Protein AF-K8A0W0-F1 (afdb_monomer_lite)

Secondary structure (DSSP, 8-state):
-HHHHHTTPPTT-EEEEEETT--SHHHHHHHHHTTTSEE-SS--EESS-SSTT--SEE---HHHHTTT-SEEEEEE--HHHHHHHGGGBPTT---SS-EEEEEEE-TT--EEEEE--

Structure (mmCIF, N/CA/C/O backbone):
data_AF-K8A0W0-F1
#
_entry.id   AF-K8A0W0-F1
#
loop_
_atom_site.group_PDB
_atom_site.id
_atom_site.type_symbol
_atom_site.label_atom_id
_atom_site.label_alt_id
_atom_site.label_comp_id
_atom_site.label_asym_id
_atom_site.label_entity_id
_atom_site.label_seq_id
_atom_site.pdbx_PDB_ins_code
_atom_site.Cartn_x
_atom_site.Cartn_y
_atom_site.Cartn_z
_atom_site.occupancy
_atom_site.B_iso_or_equiv
_atom_site.auth_seq_id
_atom_site.auth_comp_id
_atom_site.auth_asym_id
_atom_site.auth_atom_id
_atom_site.pdbx_PDB_model_num
ATOM 1 N N . MET A 1 1 ? -7.620 10.499 -3.807 1.00 57.84 1 MET A N 1
ATOM 2 C CA . MET A 1 1 ? -7.524 9.189 -3.115 1.00 57.84 1 MET A CA 1
ATOM 3 C C . MET A 1 1 ? -7.611 9.394 -1.606 1.00 57.84 1 MET A C 1
ATOM 5 O O . MET A 1 1 ? -8.341 8.667 -0.936 1.00 57.84 1 MET A O 1
ATOM 9 N N . SER A 1 2 ? -6.953 10.440 -1.104 1.00 59.41 2 SER A N 1
ATOM 10 C CA . SER A 1 2 ? -7.119 11.020 0.236 1.00 59.41 2 SER A CA 1
ATOM 11 C C . SER A 1 2 ? -8.551 11.013 0.793 1.00 59.41 2 SER A C 1
ATOM 13 O O . SER A 1 2 ? -8.761 10.450 1.861 1.00 59.41 2 SER A O 1
ATOM 15 N N . ASP A 1 3 ? -9.545 11.558 0.086 1.00 68.38 3 ASP A N 1
ATOM 16 C CA . ASP A 1 3 ? -10.905 11.757 0.628 1.00 68.38 3 ASP A CA 1
ATOM 17 C C . ASP A 1 3 ? -11.614 10.472 1.091 1.00 68.38 3 ASP A C 1
ATOM 19 O O . ASP A 1 3 ? -12.415 10.507 2.032 1.00 68.38 3 ASP A O 1
ATOM 23 N N . MET A 1 4 ? -11.323 9.334 0.451 1.00 68.44 4 MET A N 1
ATOM 24 C CA . MET A 1 4 ? -11.875 8.028 0.836 1.00 68.44 4 MET A CA 1
ATOM 25 C C . MET A 1 4 ? -11.251 7.515 2.140 1.00 68.44 4 MET A C 1
ATOM 27 O O . MET A 1 4 ? -11.943 6.935 2.976 1.00 68.44 4 MET A O 1
ATOM 31 N N . ILE A 1 5 ? -9.955 7.771 2.337 1.00 70.94 5 ILE A N 1
ATOM 32 C CA . ILE A 1 5 ? -9.195 7.375 3.528 1.00 70.94 5 ILE A CA 1
ATOM 33 C C . ILE A 1 5 ? -9.433 8.339 4.689 1.00 70.94 5 ILE A C 1
ATOM 35 O O . ILE A 1 5 ? -9.674 7.899 5.810 1.00 70.94 5 ILE A O 1
ATOM 39 N N . TRP A 1 6 ? -9.393 9.650 4.444 1.00 72.44 6 TRP A N 1
ATOM 40 C CA . TRP A 1 6 ? -9.362 10.683 5.483 1.00 72.44 6 TRP A CA 1
ATOM 41 C C . TRP A 1 6 ? -10.565 10.601 6.418 1.00 72.44 6 TRP A C 1
ATOM 43 O O . TRP A 1 6 ? -10.418 10.743 7.628 1.00 72.44 6 TRP A O 1
ATOM 53 N N . LYS A 1 7 ? -11.744 10.271 5.880 1.00 79.19 7 LYS A N 1
ATOM 54 C CA . LYS A 1 7 ? -12.975 10.090 6.668 1.00 79.19 7 LYS A CA 1
ATOM 55 C C . LYS A 1 7 ? -12.910 8.915 7.652 1.00 79.19 7 LYS A C 1
ATOM 57 O O . LYS A 1 7 ? -13.740 8.829 8.553 1.00 79.19 7 LYS A O 1
ATOM 62 N N . LYS A 1 8 ? -11.967 7.990 7.466 1.00 77.62 8 LYS A N 1
ATOM 63 C CA . LYS A 1 8 ? -11.796 6.766 8.262 1.00 77.62 8 LYS A CA 1
ATOM 64 C C . LYS A 1 8 ? -10.596 6.849 9.211 1.00 77.62 8 LYS A C 1
ATOM 66 O O . LYS A 1 8 ? -10.495 6.036 10.135 1.00 77.62 8 LYS A O 1
ATOM 71 N N . LEU A 1 9 ? -9.689 7.802 8.993 1.00 82.12 9 LEU A N 1
ATOM 72 C CA . LEU A 1 9 ? -8.492 7.965 9.809 1.00 82.12 9 LEU A CA 1
ATOM 73 C C . LEU A 1 9 ? -8.765 8.769 11.073 1.00 82.12 9 LEU A C 1
ATOM 75 O O . LEU A 1 9 ? -9.471 9.776 11.072 1.00 82.12 9 LEU A O 1
ATOM 79 N N . LYS A 1 1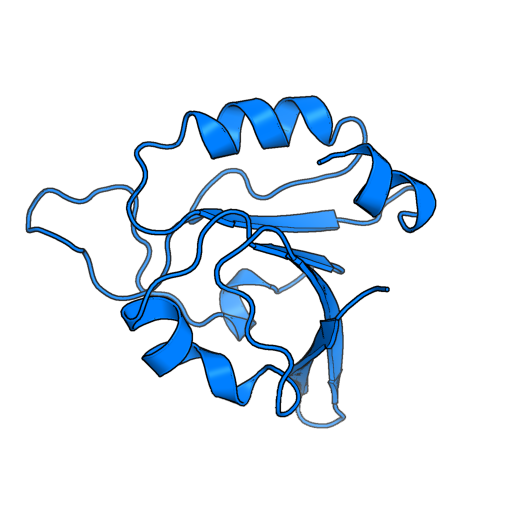0 ? -8.141 8.330 12.161 1.00 85.31 10 LYS A N 1
ATOM 80 C CA . LYS A 1 10 ? -8.035 9.080 13.412 1.00 85.31 10 LYS A CA 1
ATOM 81 C C . LYS A 1 10 ? -6.636 9.687 13.532 1.00 85.31 10 LYS A C 1
ATOM 83 O O . LYS A 1 10 ? -5.690 9.135 12.969 1.00 85.31 10 LYS A O 1
ATOM 88 N N . PRO A 1 11 ? -6.466 10.793 14.279 1.00 81.75 11 PRO A N 1
ATOM 89 C CA . PRO A 1 11 ? -5.140 11.327 14.570 1.00 81.75 11 PRO A CA 1
ATOM 90 C C . PRO A 1 11 ? -4.205 10.237 15.110 1.00 81.75 11 PRO A C 1
ATOM 92 O O . PRO A 1 11 ? -4.571 9.498 16.022 1.00 81.75 11 PRO A O 1
ATOM 95 N N . GLY A 1 12 ? -3.012 10.131 14.524 1.00 81.88 12 GLY A N 1
ATOM 96 C CA . GLY A 1 12 ? -2.034 9.089 14.853 1.00 81.88 12 GLY A CA 1
ATOM 97 C C . GLY A 1 12 ? -2.145 7.805 14.024 1.00 81.88 12 GLY A C 1
ATOM 98 O O . GLY A 1 12 ? -1.209 7.008 14.058 1.00 81.88 12 GLY A O 1
ATOM 99 N N . ASP A 1 13 ? -3.217 7.621 13.246 1.00 89.25 13 ASP A N 1
ATOM 100 C CA . ASP A 1 13 ? -3.311 6.507 12.303 1.00 89.25 13 ASP A CA 1
ATOM 101 C C . ASP A 1 13 ? -2.265 6.639 11.181 1.00 89.25 13 ASP A C 1
ATOM 103 O O . ASP A 1 13 ? -1.850 7.733 10.779 1.00 89.25 13 ASP A O 1
ATOM 107 N N . SER A 1 14 ? -1.840 5.486 10.675 1.00 92.06 14 SER A N 1
ATOM 108 C CA . SER A 1 14 ? -0.797 5.330 9.665 1.00 92.06 14 SER A CA 1
ATOM 109 C C . SER A 1 14 ? -1.290 4.438 8.527 1.00 92.06 14 SER A C 1
ATOM 111 O O . SER A 1 14 ? -2.018 3.462 8.748 1.00 92.06 14 SER A O 1
ATOM 113 N N . VAL A 1 15 ? -0.880 4.773 7.306 1.00 94.25 15 VAL A N 1
ATOM 114 C CA . VAL A 1 15 ? -1.289 4.088 6.077 1.00 94.25 15 VAL A CA 1
ATOM 115 C C . VAL A 1 15 ? -0.063 3.587 5.324 1.00 94.25 15 VAL A C 1
ATOM 117 O O . VAL A 1 15 ? 0.826 4.363 4.994 1.00 94.25 15 VAL A O 1
ATOM 120 N N . TYR A 1 16 ? 0.007 2.291 5.053 1.00 96.19 16 TYR A N 1
ATOM 121 C CA . TYR A 1 16 ? 1.011 1.732 4.158 1.00 96.19 16 TYR A CA 1
ATOM 122 C C . TYR A 1 16 ? 0.514 1.833 2.722 1.00 96.19 16 TYR A C 1
ATOM 124 O O . TYR A 1 16 ? -0.642 1.530 2.450 1.00 96.19 16 TYR A O 1
ATOM 132 N N . PHE A 1 17 ? 1.370 2.249 1.805 1.00 95.94 17 PHE A N 1
ATOM 133 C CA . PHE A 1 17 ? 1.041 2.478 0.409 1.00 95.94 17 PHE A CA 1
ATOM 134 C C . PHE A 1 17 ? 1.744 1.466 -0.488 1.00 95.94 17 PHE A C 1
ATOM 136 O O . PHE A 1 17 ? 2.960 1.283 -0.378 1.00 95.94 17 PHE A O 1
ATOM 143 N N . ILE A 1 18 ? 0.978 0.872 -1.402 1.00 96.62 18 ILE A N 1
ATOM 144 C CA . ILE A 1 18 ? 1.456 -0.032 -2.445 1.00 96.62 18 ILE A CA 1
ATOM 145 C C . ILE A 1 18 ? 1.168 0.552 -3.828 1.00 96.62 18 ILE A C 1
ATOM 147 O O . ILE A 1 18 ? 0.029 0.874 -4.174 1.00 96.62 18 ILE A O 1
ATOM 151 N N . ALA A 1 19 ? 2.220 0.617 -4.636 1.00 95.81 19 ALA A N 1
ATOM 152 C CA . ALA A 1 19 ? 2.189 0.880 -6.063 1.00 95.81 19 ALA A CA 1
ATOM 153 C C . ALA A 1 19 ? 3.276 0.025 -6.739 1.00 95.81 19 ALA A C 1
ATOM 155 O O . ALA A 1 19 ? 4.437 0.426 -6.834 1.00 95.81 19 ALA A O 1
ATOM 156 N N . GLN A 1 20 ? 2.899 -1.175 -7.182 1.00 95.94 20 GLN A N 1
ATOM 157 C CA . GLN A 1 20 ? 3.818 -2.157 -7.761 1.00 95.94 20 GLN A CA 1
ATOM 158 C C . GLN A 1 20 ? 4.445 -1.672 -9.071 1.00 95.94 20 GLN A C 1
ATOM 160 O O . GLN A 1 20 ? 3.766 -1.103 -9.942 1.00 95.94 20 GLN A O 1
ATOM 165 N N . ASN A 1 21 ? 5.739 -1.969 -9.233 1.00 95.75 21 ASN A N 1
ATOM 166 C CA . ASN A 1 21 ? 6.499 -1.686 -10.450 1.00 95.75 21 ASN A CA 1
ATOM 167 C C . ASN A 1 21 ? 6.347 -0.215 -10.898 1.00 95.75 21 ASN A C 1
ATOM 169 O O . ASN A 1 21 ? 5.988 0.081 -12.043 1.00 95.75 21 ASN A O 1
ATOM 173 N N . THR A 1 22 ? 6.535 0.719 -9.959 1.00 94.69 22 THR A N 1
ATOM 174 C CA . THR A 1 22 ? 6.573 2.165 -10.227 1.00 94.69 22 THR A CA 1
ATOM 175 C C . THR A 1 22 ? 7.869 2.784 -9.717 1.00 94.69 22 THR A C 1
ATOM 177 O O . THR A 1 22 ? 8.572 2.222 -8.878 1.00 94.69 22 THR A O 1
ATOM 180 N N . LYS A 1 23 ? 8.180 3.986 -10.215 1.00 92.94 23 LYS A N 1
ATOM 181 C CA . LYS A 1 23 ? 9.382 4.749 -9.833 1.00 92.94 23 LYS A CA 1
ATOM 182 C C . LYS A 1 23 ? 9.146 5.717 -8.665 1.00 92.94 23 LYS A C 1
ATOM 184 O O . LYS A 1 23 ? 10.069 6.421 -8.273 1.00 92.94 23 LYS A O 1
ATOM 189 N N . GLY A 1 24 ? 7.925 5.768 -8.119 1.00 91.44 24 GLY A N 1
ATOM 190 C CA . GLY A 1 24 ? 7.619 6.489 -6.880 1.00 91.44 24 GLY A CA 1
ATOM 191 C C . GLY A 1 24 ? 6.975 7.872 -7.016 1.00 91.44 24 GLY A C 1
ATOM 192 O O . GLY A 1 24 ? 6.772 8.519 -5.990 1.00 91.44 24 GLY A O 1
ATOM 193 N N . LEU A 1 25 ? 6.603 8.330 -8.219 1.00 93.50 25 LEU A N 1
ATOM 194 C CA . LEU A 1 25 ? 5.851 9.590 -8.373 1.00 93.50 25 LEU A CA 1
ATOM 195 C C . LEU A 1 25 ? 4.502 9.528 -7.643 1.00 93.50 25 LEU A C 1
ATOM 197 O O . LEU A 1 25 ? 4.130 10.455 -6.928 1.00 93.50 25 LEU A O 1
ATOM 201 N N . GLU A 1 26 ? 3.809 8.401 -7.759 1.00 92.56 26 GLU A N 1
ATOM 202 C CA . GLU A 1 26 ? 2.528 8.125 -7.109 1.00 92.56 26 GLU A CA 1
ATOM 203 C C . GLU A 1 26 ? 2.695 8.065 -5.592 1.00 92.56 26 GLU A C 1
ATOM 205 O O . GLU A 1 26 ? 1.887 8.618 -4.851 1.00 92.56 26 GLU A O 1
ATOM 210 N N . LYS A 1 27 ? 3.796 7.466 -5.121 1.00 93.56 27 LYS A N 1
ATOM 211 C CA . LYS A 1 27 ? 4.144 7.456 -3.698 1.00 93.56 27 LYS A CA 1
ATOM 212 C C . LYS A 1 27 ? 4.386 8.871 -3.182 1.00 93.56 27 LYS A C 1
ATOM 214 O O . LYS A 1 27 ? 3.968 9.196 -2.068 1.00 93.56 27 LYS A O 1
ATOM 219 N N . LEU A 1 28 ? 5.088 9.707 -3.949 1.00 93.69 28 LEU A N 1
ATOM 220 C CA . LEU A 1 28 ? 5.349 11.093 -3.567 1.00 93.69 28 LEU A CA 1
ATOM 221 C C . LEU A 1 28 ? 4.036 11.871 -3.458 1.00 93.69 28 LEU A C 1
ATOM 223 O O . LEU A 1 28 ? 3.784 12.470 -2.415 1.00 93.69 28 LEU A O 1
ATOM 227 N N . ALA A 1 29 ? 3.179 11.788 -4.479 1.00 93.19 29 ALA A N 1
ATOM 228 C CA . ALA A 1 29 ? 1.854 12.404 -4.470 1.00 93.19 29 ALA A CA 1
ATOM 229 C C . ALA A 1 29 ? 1.010 11.920 -3.278 1.00 93.19 29 ALA A C 1
ATOM 231 O O . ALA A 1 29 ? 0.489 12.738 -2.521 1.00 93.19 29 ALA A O 1
ATOM 232 N N . PHE A 1 30 ? 0.970 10.605 -3.039 1.00 92.06 30 PHE A N 1
ATOM 233 C CA . PHE A 1 30 ? 0.262 10.021 -1.902 1.00 92.06 30 PHE A CA 1
ATOM 234 C C . PHE A 1 30 ? 0.794 10.539 -0.561 1.00 92.06 30 PHE A C 1
ATOM 236 O O . PHE A 1 30 ? 0.019 10.869 0.327 1.00 92.06 30 PHE A O 1
ATOM 243 N N . THR A 1 31 ? 2.114 10.681 -0.411 1.00 92.19 31 THR A N 1
ATOM 244 C CA . THR A 1 31 ? 2.718 11.208 0.826 1.00 92.19 31 THR A CA 1
ATOM 245 C C . THR A 1 31 ? 2.20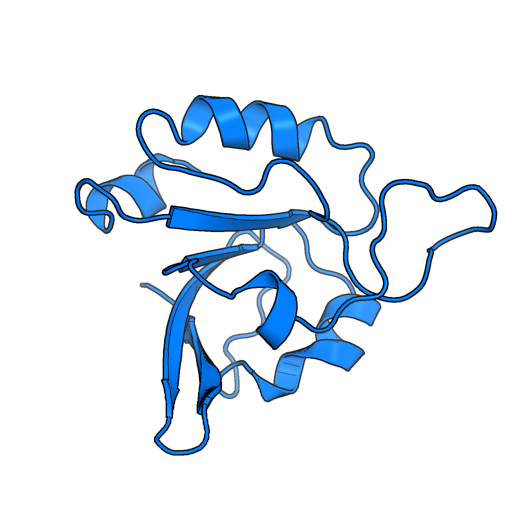9 12.620 1.143 1.00 92.19 31 THR A C 1
ATOM 247 O O . THR A 1 31 ? 1.932 12.916 2.305 1.00 92.19 31 THR A O 1
ATOM 250 N N . TYR A 1 32 ? 2.056 13.480 0.129 1.00 91.94 32 TYR A N 1
ATOM 251 C CA . TYR A 1 32 ? 1.482 14.818 0.303 1.00 91.94 32 TYR A CA 1
ATOM 252 C C . TYR A 1 32 ? -0.019 14.768 0.602 1.00 91.94 32 TYR A C 1
ATOM 254 O O . TYR A 1 32 ? -0.472 15.421 1.540 1.00 91.94 32 TYR A O 1
ATOM 262 N N . GLU A 1 33 ? -0.772 13.950 -0.137 1.00 89.38 33 GLU A N 1
ATOM 263 C CA . GLU A 1 33 ? -2.208 13.724 0.082 1.00 89.38 33 GLU A CA 1
ATOM 264 C C . GLU A 1 33 ? -2.531 13.183 1.479 1.00 89.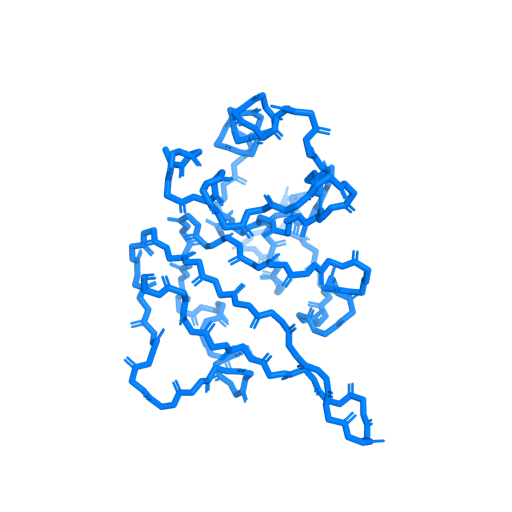38 33 GLU A C 1
ATOM 266 O O . GLU A 1 33 ? -3.653 13.333 1.954 1.00 89.38 33 GLU A O 1
ATOM 271 N N . MET A 1 34 ? -1.578 12.527 2.135 1.00 88.62 34 MET A N 1
ATOM 272 C CA . MET A 1 34 ? -1.794 11.911 3.436 1.00 88.62 34 MET A CA 1
ATOM 273 C C . MET A 1 34 ? -1.517 12.827 4.619 1.00 88.62 34 MET A C 1
ATOM 275 O O . MET A 1 34 ? -1.833 12.436 5.738 1.00 88.62 34 MET A O 1
ATOM 279 N N . GLN A 1 35 ? -0.975 14.031 4.429 1.00 88.75 35 GLN A N 1
ATOM 280 C CA . GLN A 1 35 ? -0.698 14.915 5.561 1.00 88.75 35 GLN A CA 1
ATOM 281 C C . GLN A 1 35 ? -1.990 15.294 6.316 1.00 88.75 35 GLN A C 1
ATOM 283 O O . GLN A 1 35 ? -2.987 15.623 5.680 1.00 88.75 35 GLN A O 1
ATOM 288 N N . PRO A 1 36 ? -1.997 15.277 7.667 1.00 87.81 36 PRO A N 1
ATOM 289 C CA . PRO A 1 36 ? -0.860 15.074 8.578 1.00 87.81 36 PRO A CA 1
ATOM 290 C C . PRO A 1 36 ? -0.618 13.607 9.005 1.00 87.81 36 PRO A C 1
ATOM 292 O O . PRO A 1 36 ? 0.169 13.355 9.918 1.00 87.81 36 PRO A O 1
ATOM 295 N N . PHE A 1 37 ? -1.302 12.635 8.406 1.00 89.69 37 PHE A N 1
ATOM 296 C CA . PHE A 1 37 ? -1.133 11.212 8.705 1.00 89.69 37 PHE A CA 1
ATOM 297 C C . PHE A 1 37 ? 0.182 10.657 8.146 1.00 89.69 37 PHE A C 1
ATOM 299 O O . PHE A 1 37 ? 0.783 11.195 7.213 1.00 89.69 37 PHE A O 1
ATOM 306 N N . LYS A 1 38 ? 0.645 9.551 8.735 1.00 89.81 38 LYS A N 1
ATOM 307 C CA . LYS A 1 38 ? 1.907 8.917 8.339 1.00 89.81 38 LYS A CA 1
ATOM 308 C C . LYS A 1 38 ? 1.684 7.932 7.198 1.00 89.81 38 LYS A C 1
ATOM 310 O O . LYS A 1 38 ? 0.828 7.057 7.308 1.00 89.81 38 LYS A O 1
ATOM 315 N N . ALA A 1 39 ? 2.523 8.028 6.171 1.00 93.31 39 ALA A N 1
ATOM 316 C CA . ALA A 1 39 ? 2.671 7.020 5.129 1.00 93.31 39 ALA A CA 1
ATOM 317 C C . ALA A 1 39 ? 4.086 6.423 5.129 1.00 93.31 39 ALA A C 1
ATOM 319 O O . ALA A 1 39 ? 5.013 7.014 5.690 1.00 93.31 39 ALA A O 1
ATOM 320 N N . ASN A 1 40 ? 4.269 5.255 4.512 1.00 95.00 40 ASN A N 1
ATOM 321 C CA . ASN A 1 40 ? 5.599 4.672 4.346 1.00 95.00 40 ASN A CA 1
ATOM 322 C C . ASN A 1 40 ? 6.478 5.537 3.436 1.00 95.00 40 ASN A C 1
ATOM 324 O O . ASN A 1 40 ? 6.066 6.015 2.380 1.00 95.00 40 ASN A O 1
ATOM 328 N N . ASN A 1 41 ? 7.737 5.710 3.840 1.00 90.25 41 ASN A N 1
ATOM 329 C CA . ASN A 1 41 ? 8.710 6.482 3.069 1.00 90.25 41 ASN A CA 1
ATOM 330 C C . ASN A 1 41 ? 9.393 5.671 1.961 1.00 90.25 41 ASN A C 1
ATOM 332 O O . ASN A 1 41 ? 9.871 6.266 0.998 1.00 90.25 41 ASN A O 1
ATOM 336 N N . TRP A 1 42 ? 9.418 4.343 2.085 1.00 91.19 42 TRP A N 1
ATOM 337 C CA . TRP A 1 42 ? 10.089 3.416 1.173 1.00 91.19 42 TRP A CA 1
ATOM 338 C C . TRP A 1 42 ? 9.304 2.100 1.044 1.00 91.19 42 TRP A C 1
ATOM 340 O O . TRP A 1 42 ? 8.328 1.895 1.773 1.00 91.19 42 TRP A O 1
ATOM 350 N N . CYS A 1 43 ? 9.737 1.218 0.139 1.00 94.25 43 CYS A N 1
ATOM 351 C CA . CYS A 1 43 ? 9.149 -0.107 -0.099 1.00 94.25 43 CYS A CA 1
ATOM 352 C C . CYS A 1 43 ? 7.669 -0.094 -0.526 1.00 94.25 43 CYS A C 1
ATOM 354 O O . CYS A 1 43 ? 6.893 -0.942 -0.111 1.00 94.25 43 CYS A O 1
ATOM 356 N N . TRP A 1 44 ? 7.254 0.855 -1.368 1.00 95.75 44 TRP A N 1
ATOM 357 C CA . TRP A 1 44 ? 5.893 0.847 -1.936 1.00 95.75 44 TRP A CA 1
ATOM 358 C C . TRP A 1 44 ? 5.702 -0.196 -3.049 1.00 95.75 44 TRP A C 1
ATOM 360 O O . TRP A 1 44 ? 4.593 -0.376 -3.538 1.00 95.75 44 TRP A O 1
ATOM 370 N N . THR A 1 45 ? 6.769 -0.877 -3.457 1.00 97.12 45 THR A N 1
ATOM 371 C CA . THR A 1 45 ? 6.725 -2.058 -4.322 1.00 97.12 45 THR A CA 1
ATOM 372 C C . THR A 1 45 ? 7.386 -3.217 -3.577 1.00 97.12 45 THR A C 1
ATOM 374 O O . THR A 1 45 ? 8.459 -3.053 -2.986 1.00 97.12 45 THR A O 1
ATOM 377 N N . LEU A 1 46 ? 6.709 -4.362 -3.538 1.00 97.12 46 LEU A N 1
ATOM 378 C CA . LEU A 1 46 ? 7.067 -5.531 -2.740 1.00 97.12 46 LEU A CA 1
ATOM 379 C C . LEU A 1 46 ? 7.187 -6.790 -3.600 1.00 97.12 46 LEU A C 1
ATOM 381 O O . LEU A 1 46 ? 6.495 -6.942 -4.612 1.00 97.12 46 LEU A O 1
ATOM 385 N N . GLY A 1 47 ? 8.033 -7.709 -3.137 1.00 96.19 47 GLY A N 1
ATOM 386 C CA . GLY A 1 47 ? 8.314 -8.990 -3.776 1.00 96.19 47 GLY A CA 1
ATOM 387 C C . GLY A 1 47 ? 9.704 -9.021 -4.400 1.00 96.19 47 GLY A C 1
ATOM 388 O O . GLY A 1 47 ? 10.617 -8.303 -3.988 1.00 96.19 47 GLY A O 1
ATOM 389 N N . LYS A 1 48 ? 9.875 -9.858 -5.420 1.00 95.69 48 LYS A N 1
ATOM 390 C CA . LYS A 1 48 ? 11.111 -9.905 -6.194 1.00 95.69 48 LYS A CA 1
ATOM 391 C C . LYS A 1 48 ? 11.170 -8.726 -7.155 1.00 95.69 48 LYS A C 1
ATOM 393 O O . LYS A 1 48 ? 10.165 -8.300 -7.725 1.00 95.69 48 LYS A O 1
ATOM 398 N N . LYS A 1 49 ? 12.392 -8.248 -7.368 1.00 96.75 49 LYS A N 1
ATOM 399 C CA . LYS A 1 49 ? 12.717 -7.233 -8.372 1.00 96.75 49 LYS A CA 1
ATOM 400 C C . LYS A 1 49 ? 12.116 -7.579 -9.734 1.00 96.75 49 LYS A C 1
ATOM 402 O O . LYS A 1 49 ? 12.244 -8.715 -10.190 1.00 96.75 49 LYS A O 1
ATOM 407 N N . TYR A 1 50 ? 11.544 -6.583 -10.406 1.00 96.12 50 TYR A N 1
ATOM 408 C CA . TYR A 1 50 ? 10.979 -6.758 -11.752 1.00 96.12 50 TYR A CA 1
ATOM 409 C C . TYR A 1 50 ? 12.056 -6.879 -12.836 1.00 96.12 50 TYR A C 1
ATOM 411 O O . TYR A 1 50 ? 11.818 -7.446 -13.899 1.00 96.12 50 TYR A O 1
ATOM 419 N N . TYR A 1 51 ? 13.239 -6.329 -12.573 1.00 95.25 51 TYR A N 1
ATOM 420 C CA . TYR A 1 51 ? 14.408 -6.358 -13.445 1.00 95.25 51 TYR A CA 1
ATOM 421 C C . TYR A 1 51 ? 15.674 -6.124 -12.606 1.00 95.25 51 TYR A C 1
ATOM 423 O O . TYR A 1 51 ? 15.602 -5.680 -11.462 1.00 95.25 51 TYR A O 1
ATOM 431 N N . GLU A 1 52 ? 16.851 -6.425 -13.154 1.00 96.06 52 GLU A N 1
ATOM 432 C CA . GLU A 1 52 ? 18.121 -6.469 -12.404 1.00 96.06 52 GLU A CA 1
ATOM 433 C C . GLU A 1 52 ? 18.447 -5.164 -11.649 1.00 96.06 52 GLU A C 1
ATOM 435 O O . GLU A 1 52 ? 18.820 -5.181 -10.472 1.00 96.06 52 GLU A O 1
ATOM 440 N N . SER A 1 53 ? 18.233 -4.022 -12.306 1.00 95.31 53 SER A N 1
ATOM 441 C CA . SER A 1 53 ? 18.486 -2.680 -11.772 1.00 95.31 53 SER A CA 1
ATOM 442 C C . SER A 1 53 ? 17.306 -2.071 -11.001 1.00 95.31 53 SER A C 1
ATOM 444 O O . SER A 1 53 ? 17.303 -0.870 -10.727 1.00 95.31 53 SER A O 1
ATOM 446 N N . ASP A 1 54 ? 16.295 -2.864 -10.639 1.00 95.19 54 ASP A N 1
ATOM 447 C CA . ASP A 1 54 ? 15.192 -2.405 -9.799 1.00 95.19 54 ASP A CA 1
ATOM 448 C C . ASP A 1 54 ? 15.692 -2.160 -8.367 1.00 95.19 54 ASP A C 1
ATOM 450 O O . ASP A 1 54 ? 16.088 -3.080 -7.643 1.00 95.19 54 ASP A O 1
ATOM 454 N N . VAL A 1 55 ? 15.728 -0.883 -7.987 1.00 93.94 55 VAL A N 1
ATOM 455 C CA . VAL A 1 55 ? 16.129 -0.402 -6.656 1.00 93.94 55 VAL A CA 1
ATOM 456 C C . VAL A 1 55 ? 14.932 -0.034 -5.781 1.00 93.94 55 VAL A C 1
ATOM 458 O O . VAL A 1 55 ? 15.113 0.330 -4.620 1.00 93.94 55 VAL A O 1
ATOM 461 N N . TRP A 1 56 ? 13.720 -0.092 -6.335 1.00 93.62 56 TRP A N 1
ATOM 462 C CA . TRP A 1 56 ? 12.502 0.358 -5.666 1.00 93.62 56 TRP A CA 1
ATOM 463 C C . TRP A 1 56 ? 11.816 -0.799 -4.949 1.00 93.62 56 TRP A C 1
ATOM 465 O O . TRP A 1 56 ? 11.270 -0.598 -3.863 1.00 93.62 56 TRP A O 1
ATOM 475 N N . THR A 1 57 ? 11.867 -2.000 -5.534 1.00 96.31 57 THR A N 1
ATOM 476 C CA . THR A 1 57 ? 11.212 -3.194 -4.989 1.00 96.31 57 THR A CA 1
ATOM 477 C C . THR A 1 57 ? 11.964 -3.773 -3.800 1.00 96.31 57 THR A C 1
ATOM 479 O O . THR A 1 57 ? 13.149 -4.102 -3.883 1.00 96.31 57 THR A O 1
ATOM 482 N N . CYS A 1 58 ? 11.246 -3.925 -2.690 1.00 96.56 58 CYS A N 1
ATOM 483 C CA . CYS A 1 58 ? 11.746 -4.560 -1.482 1.00 96.56 58 CYS A CA 1
ATOM 484 C C . CYS A 1 58 ? 11.277 -6.015 -1.403 1.00 96.56 58 CYS A C 1
ATOM 486 O O . CYS A 1 58 ? 10.077 -6.291 -1.422 1.00 96.56 58 CYS A O 1
ATOM 488 N N . ASP A 1 59 ? 12.223 -6.933 -1.221 1.00 95.50 59 ASP A N 1
ATOM 489 C CA . ASP A 1 59 ? 11.933 -8.348 -0.976 1.00 95.50 59 ASP A CA 1
ATOM 490 C C . ASP A 1 59 ? 11.587 -8.559 0.506 1.00 95.50 59 ASP A C 1
ATOM 492 O O . ASP A 1 59 ? 12.428 -8.910 1.336 1.00 95.50 59 ASP A O 1
ATOM 496 N N . GLN A 1 60 ? 10.356 -8.192 0.867 1.00 94.56 60 GLN A N 1
ATOM 497 C CA . GLN A 1 60 ? 9.813 -8.269 2.222 1.00 94.56 60 GLN A CA 1
ATOM 498 C C . GLN A 1 60 ? 8.390 -8.826 2.191 1.00 94.56 60 GLN A C 1
ATOM 500 O O . GLN A 1 60 ? 7.649 -8.627 1.227 1.00 94.56 60 GLN A O 1
ATOM 505 N N . SER A 1 61 ? 7.991 -9.503 3.271 1.00 94.25 61 SER A N 1
ATOM 506 C CA . SER A 1 61 ? 6.612 -9.966 3.426 1.00 94.25 61 SER A CA 1
ATOM 507 C C . SER A 1 61 ? 5.673 -8.811 3.767 1.00 94.25 61 SER A C 1
ATOM 509 O O . SER A 1 61 ? 6.045 -7.888 4.499 1.00 94.25 61 SER A O 1
ATOM 511 N N . LEU A 1 62 ? 4.419 -8.903 3.317 1.00 95.44 62 LEU A N 1
ATOM 512 C CA . LEU A 1 62 ? 3.409 -7.888 3.615 1.00 95.44 62 LEU A CA 1
ATOM 513 C C . LEU A 1 62 ? 3.204 -7.708 5.129 1.00 95.44 62 LEU A C 1
ATOM 515 O O . LEU A 1 62 ? 3.146 -6.578 5.607 1.00 95.44 62 LEU A O 1
ATOM 519 N N . SER A 1 63 ? 3.199 -8.799 5.905 1.00 95.00 63 SER A N 1
ATOM 520 C CA . SER A 1 63 ? 3.128 -8.747 7.374 1.00 95.00 63 SER A CA 1
ATOM 521 C C . SER A 1 63 ? 4.260 -7.938 8.010 1.00 95.00 63 SER A C 1
ATOM 523 O O . SER A 1 63 ? 4.029 -7.224 8.983 1.00 95.00 63 SER A O 1
ATOM 525 N N . GLN A 1 64 ? 5.492 -8.042 7.498 1.00 94.25 64 GLN A N 1
ATOM 526 C CA . GLN A 1 64 ? 6.620 -7.266 8.017 1.00 94.25 64 GLN A CA 1
ATOM 527 C C . GLN A 1 64 ? 6.477 -5.784 7.666 1.00 94.25 64 GLN A C 1
ATOM 529 O O . GLN A 1 64 ? 6.666 -4.931 8.535 1.00 94.25 64 GLN A O 1
ATOM 534 N N . SER A 1 65 ? 6.117 -5.492 6.419 1.00 95.50 65 SER A N 1
ATOM 535 C CA . SER A 1 65 ? 5.926 -4.137 5.902 1.00 95.50 65 SER A CA 1
ATOM 536 C C . SER A 1 65 ? 4.799 -3.381 6.614 1.00 95.50 65 SER A C 1
ATOM 538 O O . SER A 1 65 ? 4.928 -2.190 6.891 1.00 95.50 65 SER A O 1
ATOM 540 N N . MET A 1 66 ? 3.727 -4.088 6.978 1.00 95.31 66 MET A N 1
ATOM 541 C CA . MET A 1 66 ? 2.543 -3.537 7.642 1.00 95.31 66 MET A CA 1
ATOM 542 C C . MET A 1 66 ? 2.708 -3.304 9.150 1.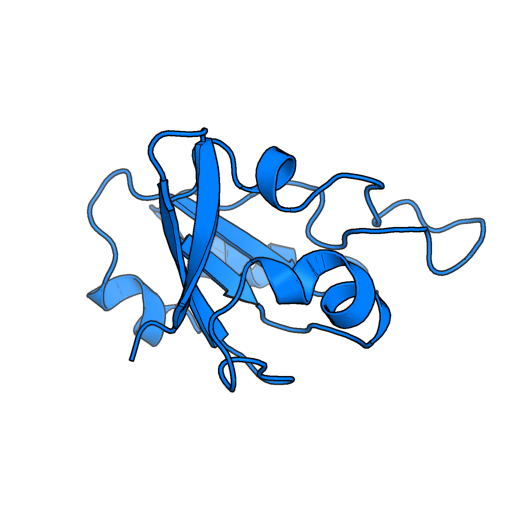00 95.31 66 MET A C 1
ATOM 544 O O . MET A 1 66 ? 1.799 -2.760 9.785 1.00 95.31 66 MET A O 1
ATOM 548 N N . LYS A 1 67 ? 3.844 -3.671 9.760 1.00 91.88 67 LYS A N 1
ATOM 549 C CA . LYS A 1 67 ? 4.065 -3.449 11.198 1.00 91.88 67 LYS A CA 1
ATOM 550 C C . LYS A 1 67 ? 3.962 -1.964 11.544 1.00 91.88 67 LYS A C 1
ATOM 552 O O . LYS A 1 67 ? 4.703 -1.135 11.026 1.00 91.88 67 LYS A O 1
ATOM 557 N N . GLY A 1 68 ? 3.051 -1.638 12.461 1.00 89.94 68 GLY A N 1
ATOM 558 C CA . GLY A 1 68 ? 2.795 -0.257 12.883 1.00 89.94 68 GLY A CA 1
ATOM 559 C C . GLY A 1 68 ? 1.937 0.560 11.910 1.00 89.94 68 GLY A C 1
ATOM 560 O O . GLY A 1 68 ? 1.720 1.746 12.163 1.00 89.94 68 GLY A O 1
ATOM 561 N N . TYR A 1 69 ? 1.430 -0.053 10.837 1.00 94.38 69 TYR A N 1
ATOM 562 C CA . TYR A 1 69 ? 0.442 0.531 9.934 1.00 94.38 69 TYR A CA 1
ATOM 563 C C . TYR A 1 69 ? -0.945 -0.020 10.233 1.00 94.38 69 TYR A C 1
ATOM 565 O O . TYR A 1 69 ? -1.124 -1.216 10.455 1.00 94.38 69 TYR A O 1
ATOM 573 N N . LYS A 1 70 ? -1.935 0.870 10.250 1.00 93.62 70 LYS A N 1
ATOM 574 C CA . LYS A 1 70 ? -3.326 0.507 10.541 1.00 93.62 70 LYS A CA 1
ATOM 575 C C . LYS A 1 70 ? -4.134 0.233 9.278 1.00 93.62 70 LYS A C 1
ATOM 577 O O . LYS A 1 70 ? -5.091 -0.537 9.313 1.00 93.62 70 LYS A O 1
ATOM 582 N N . TYR A 1 71 ? -3.746 0.862 8.175 1.00 94.44 71 TYR A N 1
ATOM 583 C CA . TYR A 1 71 ? -4.404 0.707 6.887 1.00 94.44 71 TYR A CA 1
ATOM 584 C C . TYR A 1 71 ? -3.390 0.404 5.793 1.00 94.44 71 TYR A C 1
ATOM 586 O O . TYR A 1 71 ? -2.252 0.864 5.855 1.00 94.44 71 TYR A O 1
ATOM 594 N N . LEU A 1 72 ? -3.828 -0.344 4.787 1.00 95.06 72 LEU A N 1
ATOM 595 C CA . LEU A 1 72 ? -3.125 -0.572 3.534 1.00 95.06 72 LEU A CA 1
ATOM 596 C C . LEU A 1 72 ? -3.897 0.135 2.419 1.00 95.06 72 LEU A C 1
ATOM 598 O O . LEU A 1 72 ? -5.073 -0.147 2.212 1.00 95.06 72 LEU A O 1
ATOM 602 N N . ALA A 1 73 ? -3.241 1.034 1.700 1.00 93.88 73 ALA A N 1
ATOM 603 C CA . ALA A 1 73 ? -3.727 1.640 0.473 1.00 93.88 73 ALA A CA 1
ATOM 604 C C . ALA A 1 73 ? -3.019 0.977 -0.710 1.00 93.88 73 ALA A C 1
ATOM 606 O O . ALA A 1 73 ? -1.803 1.103 -0.863 1.00 93.88 73 ALA A O 1
ATOM 607 N N . ILE A 1 74 ? -3.775 0.281 -1.549 1.00 93.81 74 ILE A N 1
ATOM 608 C CA . ILE A 1 74 ? -3.280 -0.276 -2.805 1.00 93.81 74 ILE A CA 1
ATOM 609 C C . ILE A 1 74 ? -3.719 0.670 -3.908 1.00 93.81 74 ILE A C 1
ATOM 611 O O . ILE A 1 74 ? -4.904 0.753 -4.203 1.00 93.81 74 ILE A O 1
ATOM 615 N N . TYR A 1 75 ? -2.772 1.393 -4.499 1.00 92.88 75 TYR A N 1
ATOM 616 C CA . TYR A 1 75 ? -3.017 2.184 -5.704 1.00 92.88 75 TYR A CA 1
ATOM 617 C C . TYR A 1 75 ? -2.885 1.335 -6.966 1.00 92.88 75 TYR A C 1
ATOM 619 O O . TYR A 1 75 ? -3.665 1.479 -7.901 1.00 92.88 75 TYR A O 1
ATOM 627 N N . LYS A 1 76 ? -1.879 0.455 -6.980 1.00 93.00 76 LYS A N 1
ATOM 628 C CA . LYS A 1 76 ? -1.613 -0.472 -8.076 1.00 93.00 76 LYS A CA 1
ATOM 629 C C . LYS A 1 76 ? -1.024 -1.756 -7.510 1.00 93.00 76 LYS A C 1
ATOM 631 O O . LYS A 1 76 ? 0.099 -1.741 -7.002 1.00 93.00 76 LYS A O 1
ATOM 636 N N . ALA A 1 77 ? -1.766 -2.848 -7.629 1.00 93.69 77 ALA A N 1
ATOM 637 C CA . ALA A 1 77 ? -1.257 -4.200 -7.450 1.00 93.69 77 ALA A CA 1
ATOM 638 C C . ALA A 1 77 ? -1.105 -4.876 -8.818 1.00 93.69 77 ALA A C 1
ATOM 640 O O . ALA A 1 77 ? -1.727 -4.470 -9.796 1.00 93.69 77 ALA A O 1
ATOM 641 N N . ASP A 1 78 ? -0.247 -5.883 -8.891 1.00 94.12 78 ASP A N 1
ATOM 642 C CA . ASP A 1 78 ? -0.064 -6.709 -10.078 1.00 94.12 78 ASP A CA 1
ATOM 643 C C . ASP A 1 78 ? -0.087 -8.195 -9.717 1.00 94.12 78 ASP A C 1
ATOM 645 O O . ASP A 1 78 ? -0.286 -8.569 -8.558 1.00 94.12 78 ASP A O 1
ATOM 649 N N . GLN A 1 79 ? 0.106 -9.052 -10.721 1.00 94.25 79 GLN A N 1
ATOM 650 C CA . GLN A 1 79 ? 0.050 -10.500 -10.541 1.00 94.25 79 GLN A CA 1
ATOM 651 C C . GLN A 1 79 ? 1.020 -10.982 -9.455 1.00 94.25 79 GLN A C 1
ATOM 653 O O . GLN A 1 79 ? 0.629 -11.776 -8.607 1.00 94.25 79 GLN A O 1
ATOM 658 N N . GLN A 1 80 ? 2.249 -10.452 -9.420 1.00 95.12 80 GLN A N 1
ATOM 659 C CA . GLN A 1 80 ? 3.229 -10.829 -8.402 1.00 95.12 80 GLN A CA 1
ATOM 660 C C . GLN A 1 80 ? 2.734 -10.481 -6.993 1.00 95.12 80 GLN A C 1
ATOM 662 O O . GLN A 1 80 ? 2.852 -11.302 -6.084 1.00 95.12 80 GLN A O 1
ATOM 667 N N . PHE A 1 81 ? 2.173 -9.286 -6.796 1.00 95.88 81 PHE A N 1
ATOM 668 C CA . PHE A 1 81 ? 1.623 -8.907 -5.496 1.00 95.88 81 PHE A CA 1
ATOM 669 C C . PHE A 1 81 ? 0.524 -9.872 -5.042 1.00 95.88 81 PHE A C 1
ATOM 671 O O . PHE A 1 81 ? 0.534 -10.340 -3.901 1.00 95.88 81 PHE A O 1
ATOM 678 N N . TRP A 1 82 ? -0.411 -10.196 -5.936 1.00 94.94 82 TRP A N 1
ATOM 679 C CA . TRP A 1 82 ? -1.528 -11.074 -5.603 1.00 94.94 82 TRP A CA 1
ATOM 680 C C . TRP A 1 82 ? -1.099 -12.522 -5.379 1.00 94.94 82 TRP A C 1
ATOM 682 O O . TRP A 1 82 ? -1.596 -13.157 -4.447 1.00 94.94 82 TRP A O 1
ATOM 692 N N . ASP A 1 83 ? -0.150 -13.030 -6.159 1.00 95.06 83 ASP A N 1
ATOM 693 C CA . ASP A 1 83 ? 0.394 -14.378 -5.978 1.00 95.06 83 ASP A CA 1
ATOM 694 C C . ASP A 1 83 ? 1.084 -14.528 -4.618 1.00 95.06 83 ASP A C 1
ATOM 696 O O . ASP A 1 83 ? 0.948 -15.561 -3.965 1.00 95.06 83 ASP A O 1
ATOM 700 N N . LEU A 1 84 ? 1.786 -13.486 -4.164 1.00 95.56 84 LEU A N 1
ATOM 701 C CA . LEU A 1 84 ? 2.532 -13.517 -2.907 1.00 95.56 84 LEU A CA 1
ATOM 702 C C . LEU A 1 84 ? 1.668 -13.249 -1.673 1.00 95.56 84 LEU A C 1
ATOM 704 O O . LEU A 1 84 ? 1.917 -13.836 -0.621 1.00 95.56 84 LEU A O 1
ATOM 708 N N . PHE A 1 85 ? 0.700 -12.334 -1.763 1.00 95.50 85 PHE A N 1
ATOM 709 C CA . PHE A 1 85 ? 0.085 -11.748 -0.567 1.00 95.50 85 PHE A CA 1
ATOM 710 C C . PHE A 1 85 ? -1.426 -11.909 -0.478 1.00 95.50 85 PHE A C 1
ATOM 712 O O . PHE A 1 85 ? -2.013 -11.502 0.525 1.00 95.50 85 PHE A O 1
ATOM 719 N N . SER A 1 86 ? -2.072 -12.515 -1.475 1.00 94.19 86 SER A N 1
ATOM 720 C CA . SER A 1 86 ? -3.531 -12.665 -1.471 1.00 94.19 86 SER A CA 1
ATOM 721 C C . SER A 1 86 ? -4.085 -13.434 -0.272 1.00 94.19 86 SER A C 1
ATOM 723 O O . SER A 1 86 ? -5.224 -13.185 0.103 1.00 94.19 86 SER A O 1
ATOM 725 N N . SER A 1 87 ? -3.293 -14.297 0.372 1.00 94.19 87 SER A N 1
ATOM 726 C CA . SER A 1 87 ? -3.695 -15.016 1.589 1.00 94.19 87 SER A CA 1
ATOM 727 C C . SER A 1 87 ? -3.977 -14.104 2.787 1.00 94.19 87 SER A C 1
ATOM 729 O O . SER A 1 87 ? -4.569 -14.556 3.760 1.00 94.19 87 SER A O 1
ATOM 731 N N . HIS A 1 88 ? -3.541 -12.841 2.746 1.00 94.69 88 HIS A N 1
ATOM 732 C CA . HIS A 1 88 ? -3.858 -11.854 3.779 1.00 94.69 88 HIS A CA 1
ATOM 733 C C . HIS A 1 88 ? -5.236 -11.214 3.596 1.00 94.69 88 HIS A C 1
ATOM 735 O O . HIS A 1 88 ? -5.715 -10.560 4.517 1.00 94.69 88 HIS A O 1
ATOM 741 N N . PHE A 1 89 ? -5.859 -11.351 2.426 1.00 94.56 89 PHE A N 1
ATOM 742 C CA . PHE A 1 89 ? -7.106 -10.676 2.074 1.00 94.56 89 PHE A CA 1
ATOM 743 C C . PHE A 1 89 ? -8.277 -11.646 2.192 1.00 94.56 89 PHE A C 1
ATOM 745 O O . PHE A 1 89 ? -8.127 -12.843 1.950 1.00 94.56 89 PHE A O 1
ATOM 752 N N . LYS A 1 90 ? -9.463 -11.133 2.527 1.00 88.12 90 LYS A N 1
ATOM 753 C CA . LYS A 1 90 ? -10.680 -11.946 2.452 1.00 88.12 90 LYS A CA 1
ATOM 754 C C . LYS A 1 90 ? -10.999 -12.329 1.008 1.00 88.12 90 LYS A C 1
ATOM 756 O O . LYS A 1 90 ? -10.710 -11.589 0.064 1.00 88.12 90 LYS A O 1
ATOM 761 N N . ASP A 1 91 ? -11.646 -13.480 0.856 1.00 81.56 91 ASP A N 1
ATOM 762 C CA . ASP A 1 91 ? -12.067 -13.990 -0.445 1.00 81.56 91 ASP A CA 1
ATOM 763 C C . ASP A 1 91 ? -12.919 -12.962 -1.201 1.00 81.56 91 ASP A C 1
ATOM 765 O O . ASP A 1 91 ? -13.874 -12.396 -0.667 1.00 81.56 91 ASP A O 1
ATOM 769 N N . GLY A 1 92 ? -12.567 -12.727 -2.466 1.00 78.31 92 GLY A N 1
ATOM 770 C CA . GLY A 1 92 ? -13.269 -11.780 -3.336 1.00 78.31 92 GLY A CA 1
ATOM 771 C C . GLY A 1 92 ? -12.912 -10.305 -3.126 1.00 78.31 92 GLY A C 1
ATOM 772 O O . GLY A 1 92 ? -13.445 -9.466 -3.845 1.00 78.31 92 GLY A O 1
ATOM 773 N N . GLU A 1 93 ? -11.996 -9.970 -2.211 1.00 81.62 93 GLU A N 1
ATOM 774 C CA . GLU A 1 93 ? -11.568 -8.581 -1.970 1.00 81.62 93 GLU A CA 1
ATOM 775 C C . GLU A 1 93 ? -10.319 -8.173 -2.775 1.00 81.62 93 GLU A C 1
ATOM 777 O O . GLU A 1 93 ? -9.695 -7.162 -2.476 1.00 81.62 93 GLU A O 1
ATOM 782 N N . ARG A 1 94 ? -9.937 -8.923 -3.817 1.00 83.06 94 ARG A N 1
ATOM 783 C CA . ARG A 1 94 ? -8.867 -8.497 -4.736 1.00 83.06 94 ARG A CA 1
ATOM 784 C C . ARG A 1 94 ? -9.389 -7.405 -5.663 1.00 83.06 94 ARG A C 1
ATOM 786 O O . ARG A 1 94 ? -10.402 -7.597 -6.335 1.00 83.06 94 ARG A O 1
ATOM 793 N N . LYS A 1 95 ? -8.675 -6.283 -5.731 1.00 77.38 95 LYS A N 1
ATOM 794 C CA . LYS A 1 95 ? -8.998 -5.166 -6.624 1.00 77.38 95 LYS A CA 1
ATOM 795 C C . LYS A 1 95 ? -7.746 -4.680 -7.328 1.00 77.38 95 LYS A C 1
ATOM 797 O O . LYS A 1 95 ? -6.810 -4.244 -6.671 1.00 77.38 95 LYS A O 1
ATOM 802 N N . ASP A 1 96 ? -7.762 -4.712 -8.655 1.00 68.44 96 ASP A N 1
ATOM 803 C CA . ASP A 1 96 ? -6.662 -4.181 -9.472 1.00 68.44 96 ASP A CA 1
ATOM 804 C C . ASP A 1 96 ? -6.641 -2.642 -9.498 1.00 68.44 96 ASP A C 1
ATOM 806 O O . ASP A 1 96 ? -5.677 -2.026 -9.950 1.00 68.44 96 ASP A O 1
ATOM 810 N N . GLU A 1 97 ? -7.700 -2.023 -8.977 1.00 73.31 97 GLU A N 1
ATOM 811 C CA . GLU A 1 97 ? -7.858 -0.582 -8.821 1.00 73.31 97 GLU A CA 1
ATOM 812 C C . GLU A 1 97 ? -7.588 -0.124 -7.380 1.00 73.31 97 GLU A C 1
ATOM 814 O O . GLU A 1 97 ? -7.324 -0.920 -6.476 1.00 73.31 97 GLU A O 1
ATOM 819 N N . LEU A 1 98 ? -7.702 1.189 -7.163 1.00 84.81 98 LEU A N 1
ATOM 820 C CA . LEU A 1 98 ? -7.536 1.808 -5.857 1.00 84.81 98 LEU A CA 1
ATOM 821 C C . LEU A 1 98 ? -8.431 1.144 -4.798 1.00 84.81 98 LEU A C 1
ATOM 823 O O . LEU A 1 98 ? -9.658 1.217 -4.872 1.00 84.81 98 LEU A O 1
ATOM 827 N N . ALA A 1 99 ? -7.809 0.582 -3.766 1.00 89.62 99 ALA A N 1
ATOM 828 C CA . ALA A 1 99 ? -8.508 -0.053 -2.660 1.00 89.62 99 ALA A CA 1
ATOM 829 C C . ALA A 1 99 ? -7.816 0.209 -1.321 1.00 89.62 99 ALA A C 1
ATOM 831 O O . ALA A 1 99 ? -6.601 0.405 -1.237 1.00 89.62 99 ALA A O 1
ATOM 832 N N . ILE A 1 100 ? -8.618 0.226 -0.260 1.00 90.94 100 ILE A N 1
ATOM 833 C CA . ILE A 1 100 ? -8.170 0.524 1.097 1.00 90.94 100 ILE A CA 1
ATOM 834 C C . ILE A 1 100 ? -8.587 -0.634 1.980 1.00 90.94 100 ILE A C 1
ATOM 836 O O . ILE A 1 100 ? -9.753 -1.016 1.994 1.00 90.94 100 ILE A O 1
ATOM 840 N N . TYR A 1 101 ? -7.648 -1.149 2.757 1.00 93.38 101 TYR A N 1
ATOM 841 C CA . TYR A 1 101 ? -7.872 -2.270 3.651 1.00 93.38 101 TYR A CA 1
ATOM 842 C C . TYR A 1 101 ? -7.489 -1.872 5.063 1.00 93.38 101 TYR A C 1
ATOM 844 O O . TYR A 1 101 ? -6.498 -1.173 5.289 1.00 93.38 101 TYR A O 1
ATOM 852 N N . LYS A 1 102 ? -8.278 -2.323 6.030 1.00 93.56 102 LYS A N 1
ATOM 853 C CA . LYS A 1 102 ? -7.945 -2.225 7.444 1.00 93.56 102 LYS A CA 1
ATOM 854 C C . LYS A 1 102 ? -7.119 -3.444 7.836 1.00 93.56 102 LYS A C 1
ATOM 856 O O . LYS A 1 102 ? -7.488 -4.564 7.489 1.00 93.56 102 LYS A O 1
ATOM 861 N N . ALA A 1 103 ? -6.017 -3.201 8.538 1.00 94.75 103 ALA A N 1
ATOM 862 C CA . ALA A 1 103 ? -5.176 -4.247 9.095 1.00 94.75 103 ALA A CA 1
ATOM 863 C C . ALA A 1 103 ? -5.698 -4.668 10.468 1.00 94.75 103 ALA A C 1
ATOM 865 O O . ALA A 1 103 ? -5.893 -3.834 11.357 1.00 94.75 103 ALA A O 1
ATOM 866 N N . ASP A 1 104 ? -5.876 -5.970 10.639 1.00 94.06 104 ASP A N 1
ATOM 867 C CA . ASP A 1 104 ? -6.163 -6.613 11.910 1.00 94.06 104 ASP A CA 1
ATOM 868 C C . ASP A 1 104 ? -5.202 -7.799 12.071 1.00 94.06 104 ASP A C 1
ATOM 870 O O . ASP A 1 104 ? -4.842 -8.458 11.098 1.00 94.06 104 ASP A O 1
ATOM 874 N N . TYR A 1 105 ? -4.745 -8.047 13.295 1.00 92.88 105 TYR A N 1
ATOM 875 C CA . TYR A 1 105 ? -3.849 -9.159 13.604 1.00 92.88 105 TYR A CA 1
ATOM 876 C C . TYR A 1 105 ? -4.591 -10.132 14.50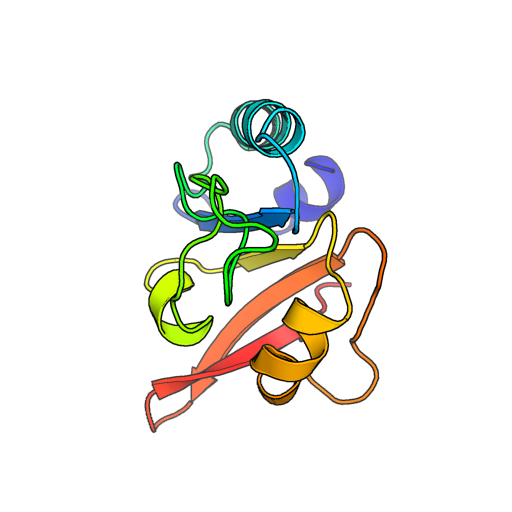9 1.00 92.88 105 TYR A C 1
ATOM 878 O O . TYR A 1 105 ? -5.234 -9.707 15.474 1.00 92.88 105 TYR A O 1
ATOM 886 N N . ASP A 1 106 ? -4.535 -11.421 14.190 1.00 91.25 106 ASP A N 1
ATOM 887 C CA . ASP A 1 106 ? -5.121 -12.438 15.057 1.00 91.25 106 ASP A CA 1
ATOM 888 C C . ASP A 1 106 ? -4.240 -12.731 16.284 1.00 91.25 106 ASP A C 1
ATOM 890 O O . ASP A 1 106 ? -3.224 -12.078 16.536 1.00 91.25 106 ASP A O 1
ATOM 894 N N . LYS A 1 107 ? -4.661 -13.713 17.087 1.00 90.00 107 LYS A N 1
ATOM 895 C CA . LYS A 1 107 ? -3.975 -14.106 18.327 1.00 90.00 107 LYS A CA 1
ATOM 896 C C . LYS A 1 107 ? -2.564 -14.647 18.076 1.00 90.00 107 LYS A C 1
ATOM 898 O O . LYS A 1 107 ? -1.734 -14.561 18.978 1.00 90.00 107 LYS A O 1
ATOM 903 N N . ASP A 1 108 ? -2.307 -15.153 16.872 1.00 89.88 108 ASP A N 1
ATOM 904 C CA . ASP A 1 108 ? -1.021 -15.703 16.443 1.00 89.88 108 ASP A CA 1
ATOM 905 C C . ASP A 1 108 ? -0.158 -14.642 15.732 1.00 89.88 108 ASP A C 1
ATOM 907 O O . ASP A 1 108 ? 0.969 -14.911 15.313 1.00 89.88 108 ASP A O 1
ATOM 911 N N . GLY A 1 109 ? -0.661 -13.405 15.623 1.00 87.38 109 GLY A N 1
ATOM 912 C CA . GLY A 1 109 ? 0.023 -12.287 14.981 1.00 87.38 109 GLY A CA 1
ATOM 913 C C . GLY A 1 109 ? -0.024 -12.333 13.454 1.00 87.38 109 GLY A C 1
ATOM 914 O O . GLY A 1 109 ? 0.758 -11.631 12.805 1.00 87.38 109 GLY A O 1
ATOM 915 N N . ILE A 1 110 ? -0.916 -13.135 12.866 1.00 91.56 110 ILE A N 1
ATOM 916 C CA . ILE A 1 110 ? -1.105 -13.193 11.416 1.00 91.56 110 ILE A CA 1
ATOM 917 C C . ILE A 1 110 ? -1.911 -11.972 10.979 1.00 91.56 110 ILE A C 1
ATOM 919 O O . ILE A 1 110 ? -2.935 -11.633 11.573 1.00 91.56 110 ILE A O 1
ATOM 923 N N . LEU A 1 111 ? -1.421 -11.303 9.935 1.00 95.88 111 LEU A N 1
ATOM 924 C CA . LEU A 1 111 ? -2.081 -10.159 9.321 1.00 95.88 111 LEU A CA 1
ATOM 925 C C . LEU A 1 111 ? -3.295 -10.612 8.505 1.00 95.88 111 LEU A C 1
ATOM 927 O O . LEU A 1 111 ? -3.153 -11.407 7.573 1.00 95.88 111 LEU A O 1
ATOM 931 N N . HIS A 1 112 ? -4.433 -9.988 8.792 1.00 95.25 112 HIS A N 1
ATOM 932 C CA . HIS A 1 112 ? -5.674 -10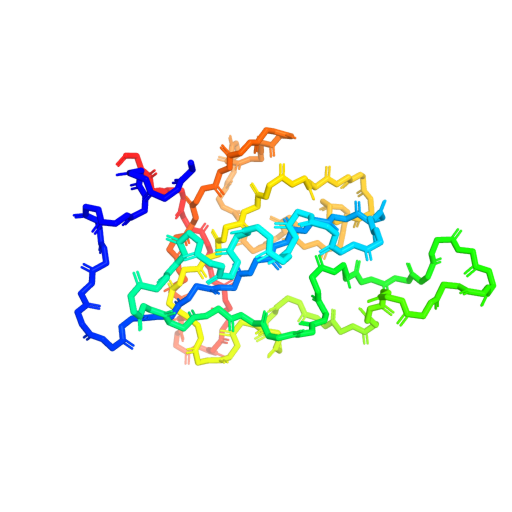.064 8.034 1.00 95.25 112 HIS A CA 1
ATOM 933 C C . HIS A 1 112 ? -6.058 -8.669 7.536 1.00 95.25 112 HIS A C 1
ATOM 935 O O . HIS A 1 112 ? -6.011 -7.683 8.275 1.00 95.25 112 HIS A O 1
ATOM 941 N N . LEU A 1 113 ? -6.447 -8.585 6.270 1.00 95.25 113 LEU A N 1
ATOM 942 C CA . LEU A 1 113 ? -6.825 -7.362 5.576 1.00 95.25 113 LEU A CA 1
ATOM 943 C C . LEU A 1 113 ? -8.284 -7.474 5.147 1.00 95.25 113 LEU A C 1
ATOM 945 O O . LEU A 1 113 ? -8.684 -8.435 4.494 1.00 95.25 113 LEU A O 1
ATOM 949 N N . THR A 1 114 ? -9.086 -6.493 5.553 1.00 93.12 114 THR A N 1
ATOM 950 C CA . THR A 1 114 ? -10.492 -6.374 5.141 1.00 93.12 114 THR A CA 1
ATOM 951 C C . THR A 1 114 ? -10.711 -5.039 4.452 1.00 93.12 114 THR A C 1
ATOM 953 O O . THR A 1 114 ? -10.300 -4.002 4.983 1.00 93.12 114 THR A O 1
ATOM 956 N N . GLU A 1 115 ? -11.375 -5.055 3.302 1.00 90.31 115 GLU A N 1
ATOM 957 C CA . GLU A 1 115 ? -11.683 -3.851 2.542 1.00 90.31 115 GLU A CA 1
ATOM 958 C C . GLU A 1 115 ? -12.530 -2.865 3.367 1.00 90.31 115 GLU A C 1
ATOM 960 O O . GLU A 1 115 ? -13.515 -3.216 4.027 1.00 90.31 115 GLU A O 1
ATOM 965 N N . VAL A 1 116 ? -12.148 -1.593 3.316 1.00 87.00 116 VAL A N 1
ATOM 966 C CA . VAL A 1 116 ? -12.899 -0.488 3.901 1.00 87.00 116 VAL A CA 1
ATOM 967 C C . VAL A 1 116 ? -13.864 0.058 2.850 1.00 87.00 116 VAL A C 1
ATOM 969 O O . VAL A 1 116 ? -13.445 0.740 1.919 1.00 87.00 116 VAL A O 1
ATOM 972 N N . LYS A 1 117 ? -15.159 -0.218 3.034 1.00 74.25 117 LYS A N 1
ATOM 973 C CA . LYS A 1 117 ? -16.253 0.357 2.233 1.00 74.25 117 LYS A CA 1
ATOM 974 C C . LYS A 1 117 ? -16.572 1.806 2.612 1.00 74.25 117 LYS A C 1
ATOM 976 O O . LYS A 1 117 ? -16.459 2.178 3.814 1.00 74.25 117 LYS A O 1
#

pLDDT: mean 90.3, std 7.9, range [57.84, 97.12]

Radius of gyration: 13.42 Å; chains: 1; bounding box: 35×31×32 Å

Foldseek 3Di:
DLVLVVVVDDPQAEEEAADAPDPCPVVVVVCVSQPPHHYDPAQNHEDDAPDDPRPRYDDDAPLVSCVSHFKYWYQADDPRNCVRHVVQEPPPPDDRHTWMWGWDADPVRRTHTYTDD

Organism: NCBI:txid1073999

Sequence (117 aa):
MSDMIWKKLKPGDSVYFIAQNTKGLEKLAFTYEMQPFKANNWCWTLGKKYYESDVWTCDQSLSQSMKGYKYLAIYKADQQFWDLFSSHFKDGERKDELAIYKADYDKDGILHLTEVK